Protein AF-A0A2W5ZYB6-F1 (afdb_monomer_lite)

Sequence (139 aa):
MLALNAFKKEWRELTYYERFEKIALRAVLFLLGVITAYTIVFVGIQLFDDLRLGKSFLEKAALQETFGSILTILILLEFNHSVFVALMERSGAIQARIVVLIAVLVIARKLMLQDFASSTLQTCWDSAGCCCRLEGFIG

Radius of gyration: 25.73 Å; chains: 1; bounding box: 64×54×65 Å

Secondary structure (DSSP, 8-state):
--HHHHHHHHHHHHHHHHHHHHHHHHHHHHHHHHHHHHHHHHHHHHHHHHHHT-SSTTSHHHHHHHHHHHHHHHHHHHHHHHHHHHHH---TTSHHHHHHHHHHHHHHHHHHHHHHHHHHHHHHHHHHHHHHHHTTS--

Foldseek 3Di:
DPVVVVVVVVVVVVVVVVVVVVVVLVVVLVVLVVVLVVLVVVLVVVVVVLVVVPDPNPPVPPVLVSVLSVLVSVLSVLVSVLSVVVVVDPDPDPNVVSVVVNVVSVVVSVVSVVVVVVVVVVVVCVVVVVVVVVVVVVD

Structure (mmCIF, N/CA/C/O backbone):
data_AF-A0A2W5ZYB6-F1
#
_entry.id   AF-A0A2W5ZYB6-F1
#
loop_
_atom_site.group_PDB
_atom_site.id
_atom_site.type_symbol
_atom_site.label_atom_id
_atom_site.label_alt_id
_atom_site.label_comp_id
_atom_site.label_asym_id
_atom_site.label_entity_id
_atom_site.label_seq_id
_atom_site.pdbx_PDB_ins_code
_atom_site.Cartn_x
_atom_site.Cartn_y
_atom_site.Cartn_z
_atom_site.occupancy
_atom_site.B_iso_or_equiv
_atom_site.auth_seq_id
_atom_site.auth_comp_id
_atom_site.auth_asym_id
_atom_site.auth_atom_id
_atom_site.pdbx_PDB_model_num
ATOM 1 N N . MET A 1 1 ? -32.204 4.747 37.390 1.00 42.84 1 MET A N 1
ATOM 2 C CA . MET A 1 1 ? -32.440 3.502 36.617 1.00 42.84 1 MET A CA 1
ATOM 3 C C . MET A 1 1 ? -32.789 3.719 35.131 1.00 42.84 1 MET A C 1
ATOM 5 O O . MET A 1 1 ? -32.623 2.780 34.371 1.00 42.84 1 MET A O 1
ATOM 9 N N . LEU A 1 2 ? -33.185 4.918 34.667 1.00 55.62 2 LEU A N 1
ATOM 10 C CA . LEU A 1 2 ? -33.529 5.171 33.248 1.00 55.62 2 LEU A CA 1
ATOM 11 C C . LEU A 1 2 ? -32.323 5.360 32.294 1.00 55.62 2 LEU A C 1
ATOM 13 O O . LEU A 1 2 ? -32.404 4.971 31.134 1.00 55.62 2 LEU A O 1
ATOM 17 N N . ALA A 1 3 ? -31.185 5.879 32.773 1.00 56.59 3 ALA A N 1
ATOM 18 C CA . ALA A 1 3 ? -30.017 6.179 31.928 1.00 56.59 3 ALA A CA 1
ATOM 19 C C . ALA A 1 3 ? -29.274 4.935 31.390 1.00 56.59 3 ALA A C 1
ATOM 21 O O . ALA A 1 3 ? -28.701 4.975 30.305 1.00 56.59 3 ALA A O 1
ATOM 22 N N . LEU A 1 4 ? -29.331 3.803 32.102 1.00 56.06 4 LEU A N 1
ATOM 23 C CA . LEU A 1 4 ? -28.691 2.551 31.673 1.00 56.06 4 LEU A CA 1
ATOM 24 C C . LEU A 1 4 ? -29.373 1.931 30.446 1.00 56.06 4 LEU A C 1
ATOM 26 O O . LEU A 1 4 ? -28.710 1.293 29.633 1.00 56.06 4 LEU A O 1
ATOM 30 N N . ASN A 1 5 ? -30.682 2.138 30.279 1.00 52.62 5 ASN A N 1
ATOM 31 C CA . ASN A 1 5 ? -31.428 1.573 29.154 1.00 52.62 5 ASN A CA 1
ATOM 32 C C . ASN A 1 5 ? -31.198 2.352 27.849 1.00 52.62 5 ASN A C 1
ATOM 34 O O . ASN A 1 5 ? -31.217 1.738 26.785 1.00 52.62 5 ASN A O 1
ATOM 38 N N . ALA A 1 6 ? -30.935 3.663 27.928 1.00 59.22 6 ALA A N 1
ATOM 39 C CA . ALA A 1 6 ? -30.535 4.484 26.782 1.00 59.22 6 ALA A CA 1
ATOM 40 C C . ALA 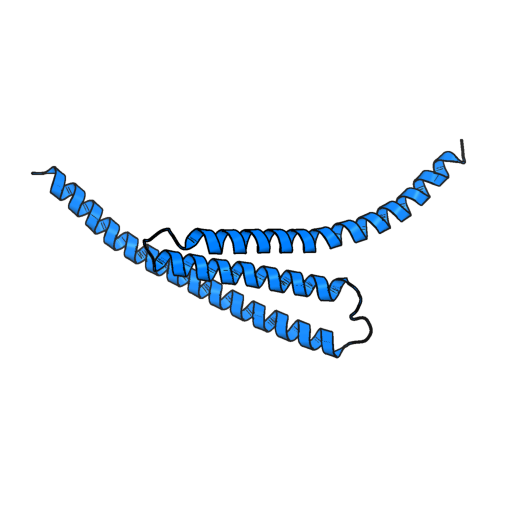A 1 6 ? -29.127 4.101 26.300 1.00 59.22 6 ALA A C 1
ATOM 42 O O . ALA A 1 6 ? -28.957 3.754 25.133 1.00 59.22 6 ALA A O 1
ATOM 43 N N . PHE A 1 7 ? -28.167 3.999 27.230 1.00 57.00 7 PHE A N 1
ATOM 44 C CA . PHE A 1 7 ? -26.819 3.500 26.941 1.00 57.00 7 PHE A CA 1
ATOM 45 C C . PHE A 1 7 ? -26.870 2.094 26.321 1.00 57.00 7 PHE A C 1
ATOM 47 O O . PHE A 1 7 ? -26.279 1.843 25.282 1.00 57.00 7 PHE A O 1
ATOM 54 N N . LYS A 1 8 ? -27.662 1.167 26.873 1.00 56.66 8 LYS A N 1
ATOM 55 C CA . LYS A 1 8 ? -27.758 -0.201 26.336 1.00 56.66 8 LYS A CA 1
ATOM 56 C C . LYS A 1 8 ? -28.370 -0.276 24.926 1.00 56.66 8 LYS A C 1
ATOM 58 O O . LYS A 1 8 ? -28.095 -1.238 24.210 1.00 56.66 8 LYS A O 1
ATOM 63 N N . LYS A 1 9 ? -29.195 0.698 24.524 1.00 53.66 9 LYS A N 1
ATOM 64 C CA . LYS A 1 9 ? -29.776 0.786 23.171 1.00 53.66 9 LYS A CA 1
ATOM 65 C C . LYS A 1 9 ? -28.740 1.282 22.161 1.00 53.66 9 LYS A C 1
ATOM 67 O O . LYS A 1 9 ? -28.558 0.633 21.137 1.00 53.66 9 LYS A O 1
ATOM 72 N N . GLU A 1 10 ? -27.992 2.321 22.522 1.00 57.53 10 GLU A N 1
ATOM 73 C CA . GLU A 1 10 ? -26.863 2.855 21.748 1.00 57.53 10 GLU A CA 1
ATOM 74 C C . GLU A 1 10 ? -25.755 1.800 21.579 1.00 57.53 10 GLU A C 1
ATOM 76 O O . GLU A 1 10 ? -25.260 1.571 20.482 1.00 57.53 10 GLU A O 1
ATOM 81 N N . TRP A 1 11 ? -25.471 1.019 22.628 1.00 53.28 11 TRP A N 1
ATOM 82 C CA . TRP A 1 11 ? -24.554 -0.131 22.578 1.00 53.28 11 TRP A CA 1
ATOM 83 C C . TRP A 1 11 ? -25.044 -1.283 21.683 1.00 53.28 11 TRP A C 1
ATOM 85 O O . TRP A 1 11 ? -24.237 -2.020 21.107 1.00 53.28 11 TRP A O 1
ATOM 95 N N . ARG A 1 12 ? -26.363 -1.451 21.526 1.00 52.81 12 ARG A N 1
ATOM 96 C CA . ARG A 1 12 ? -26.948 -2.461 20.628 1.00 52.81 12 ARG A CA 1
ATOM 97 C C . ARG A 1 12 ? -26.948 -2.011 19.168 1.00 52.81 12 ARG A C 1
ATOM 99 O O . ARG A 1 12 ? -26.782 -2.860 18.294 1.00 52.81 12 ARG A O 1
ATOM 106 N N .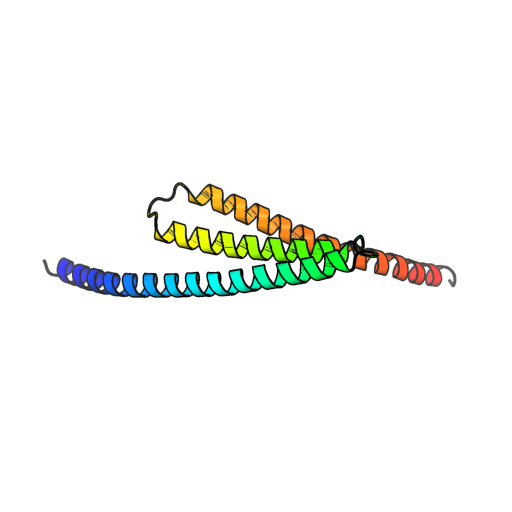 GLU A 1 13 ? -27.094 -0.715 18.907 1.00 55.97 13 GLU A N 1
ATOM 107 C CA . GLU A 1 13 ? -26.934 -0.129 17.569 1.00 55.97 13 GLU A CA 1
ATOM 108 C C . GLU A 1 13 ? -25.460 -0.090 17.141 1.00 55.97 13 GLU A C 1
ATOM 110 O O . GLU A 1 13 ? -25.149 -0.469 16.011 1.00 55.97 13 GLU A O 1
ATOM 115 N N . LEU A 1 14 ? -24.540 0.189 18.071 1.00 55.56 14 LEU A N 1
ATOM 116 C CA . LEU A 1 14 ? -23.092 0.047 17.872 1.00 55.56 14 LEU A CA 1
ATOM 117 C C . LEU A 1 14 ? -22.699 -1.381 17.460 1.00 55.56 14 LEU A C 1
ATOM 119 O O . LEU A 1 14 ? -21.850 -1.555 16.595 1.00 55.56 14 LEU A O 1
ATOM 123 N N . THR A 1 15 ? -23.362 -2.413 17.997 1.00 61.50 15 THR A N 1
ATOM 124 C CA . THR A 1 15 ? -23.089 -3.816 17.624 1.00 61.50 15 THR A CA 1
ATOM 125 C C . THR A 1 15 ? -23.512 -4.135 16.180 1.00 61.50 15 THR A C 1
ATOM 127 O O . THR A 1 15 ? -22.842 -4.922 15.509 1.00 61.50 15 THR A O 1
ATOM 130 N N . TYR A 1 16 ? -24.603 -3.539 15.679 1.00 64.25 16 TYR A N 1
ATOM 131 C CA . TYR A 1 16 ? -25.004 -3.667 14.268 1.00 64.25 16 TYR A CA 1
ATOM 132 C C . TYR A 1 16 ? -24.064 -2.883 13.348 1.00 64.25 16 TYR A C 1
ATOM 134 O O . TYR A 1 16 ? -23.646 -3.405 12.312 1.00 64.25 16 TYR A O 1
ATOM 142 N N . TYR A 1 17 ? -23.678 -1.674 13.758 1.00 72.19 17 TYR A N 1
ATOM 143 C CA . TYR A 1 17 ? -22.724 -0.848 13.024 1.00 72.19 17 TYR A CA 1
ATOM 144 C C . TYR A 1 17 ? -21.340 -1.507 12.940 1.00 72.19 17 TYR A C 1
ATOM 146 O O . TYR A 1 17 ? -20.773 -1.606 11.859 1.00 72.19 17 TYR A O 1
ATOM 154 N N . GLU A 1 18 ? -20.843 -2.093 14.033 1.00 71.56 18 GLU A N 1
ATOM 155 C CA . GLU A 1 18 ? -19.589 -2.861 14.053 1.00 71.56 18 GLU A CA 1
ATOM 156 C C . GLU A 1 18 ? -19.607 -4.050 13.083 1.00 71.56 18 GLU A C 1
ATOM 158 O O . GLU A 1 18 ? -18.575 -4.426 12.526 1.00 71.56 18 GLU A O 1
ATOM 163 N N . ARG A 1 19 ? -20.764 -4.696 12.896 1.00 77.31 19 ARG A N 1
ATOM 164 C CA . ARG A 1 19 ? -20.903 -5.818 11.955 1.00 77.31 19 ARG A CA 1
ATOM 165 C C . ARG A 1 19 ? -20.861 -5.317 10.516 1.00 77.31 19 ARG A C 1
ATOM 167 O O . ARG A 1 19 ? -20.159 -5.919 9.705 1.00 77.31 19 ARG A O 1
ATOM 174 N N . PHE A 1 20 ? -21.561 -4.222 10.227 1.00 80.31 20 PHE A N 1
ATOM 175 C CA . PHE A 1 20 ? -21.510 -3.550 8.929 1.00 80.31 20 PHE A CA 1
ATOM 176 C C . PHE A 1 20 ? -20.087 -3.084 8.597 1.00 80.31 20 PHE A C 1
ATOM 178 O O . PHE A 1 20 ? -19.581 -3.385 7.520 1.00 80.31 20 PHE A O 1
ATOM 185 N N . GLU A 1 21 ? -19.408 -2.451 9.550 1.00 79.12 21 GLU A N 1
ATOM 186 C CA . GLU A 1 21 ? -18.033 -1.977 9.406 1.00 79.12 21 GLU A CA 1
ATOM 187 C C . GLU A 1 21 ? -17.060 -3.131 9.129 1.00 79.12 21 GLU A C 1
ATOM 189 O O . GLU A 1 21 ? -16.283 -3.073 8.178 1.00 79.12 21 GLU A O 1
ATOM 194 N N . LYS A 1 22 ? -17.152 -4.237 9.879 1.00 81.06 22 LYS A N 1
ATOM 195 C CA . LYS A 1 22 ? -16.319 -5.432 9.642 1.00 81.06 22 LYS A CA 1
ATOM 196 C C . LYS A 1 22 ? -16.560 -6.052 8.266 1.00 81.06 22 LYS A C 1
ATOM 198 O O . LYS A 1 22 ? -15.618 -6.549 7.650 1.00 81.06 22 LYS A O 1
ATOM 203 N N . ILE A 1 23 ? -17.802 -6.042 7.782 1.00 86.56 23 ILE A N 1
ATOM 204 C CA . ILE A 1 23 ? -18.154 -6.536 6.444 1.00 86.56 23 ILE A CA 1
ATOM 205 C C . ILE A 1 23 ? -17.602 -5.599 5.365 1.00 86.56 23 ILE A C 1
ATOM 207 O O . ILE A 1 23 ? -16.989 -6.081 4.413 1.00 86.56 23 ILE A O 1
ATOM 211 N N . ALA A 1 24 ? -17.749 -4.283 5.535 1.00 86.31 24 ALA A N 1
ATOM 212 C CA . ALA A 1 24 ? -17.224 -3.278 4.616 1.00 86.31 24 ALA A CA 1
ATOM 213 C C . ALA A 1 24 ? -15.690 -3.337 4.529 1.00 86.31 24 ALA A C 1
ATOM 215 O O . ALA A 1 24 ? -15.137 -3.423 3.434 1.00 86.31 24 ALA A O 1
ATOM 216 N N . LEU A 1 25 ? -14.999 -3.396 5.670 1.00 84.19 25 LEU A N 1
ATOM 217 C CA . LEU A 1 25 ? -13.541 -3.530 5.733 1.00 84.19 25 LEU A CA 1
ATOM 218 C C . LEU A 1 25 ? -13.059 -4.826 5.075 1.00 84.19 25 LEU A C 1
ATOM 220 O O . LEU A 1 25 ? -12.086 -4.812 4.324 1.00 84.19 25 LEU A O 1
ATOM 224 N N . ARG A 1 26 ? -13.766 -5.943 5.289 1.00 84.56 26 ARG A N 1
ATOM 225 C CA . ARG A 1 26 ? -13.456 -7.218 4.628 1.00 84.56 26 ARG A CA 1
ATOM 226 C C . ARG A 1 26 ? -13.661 -7.153 3.115 1.00 84.56 26 ARG A C 1
ATOM 228 O O . ARG A 1 26 ? -12.840 -7.693 2.380 1.00 84.56 26 ARG A O 1
ATOM 235 N N . ALA A 1 27 ? -14.722 -6.496 2.650 1.00 90.00 27 ALA A N 1
ATOM 236 C CA . ALA A 1 27 ? -14.966 -6.297 1.225 1.00 90.00 27 ALA A CA 1
ATOM 237 C C . ALA A 1 27 ? -13.859 -5.446 0.580 1.00 90.00 27 ALA A C 1
ATOM 239 O O . ALA A 1 27 ? -13.353 -5.808 -0.480 1.00 90.00 27 ALA A O 1
ATOM 240 N N . VAL A 1 28 ? -13.425 -4.371 1.249 1.00 87.81 28 VAL A N 1
ATOM 241 C CA . VAL A 1 28 ? -12.312 -3.524 0.792 1.00 87.81 28 VAL A CA 1
ATOM 242 C C . VAL A 1 28 ? -10.998 -4.306 0.750 1.00 87.81 28 VAL A C 1
ATOM 244 O O . VAL A 1 28 ? -10.313 -4.274 -0.269 1.00 87.81 28 VAL A O 1
ATOM 247 N N . LEU A 1 29 ? -10.665 -5.054 1.808 1.00 87.31 29 LEU A N 1
ATOM 248 C CA . LEU A 1 29 ? -9.481 -5.923 1.850 1.00 87.31 29 LEU A CA 1
ATOM 249 C C . LEU A 1 29 ? -9.474 -6.949 0.712 1.00 87.31 29 LEU A C 1
ATOM 251 O O . LEU A 1 29 ? -8.430 -7.189 0.107 1.00 87.31 29 LEU A O 1
ATOM 255 N N . PHE A 1 30 ? -10.635 -7.530 0.401 1.00 90.38 30 PHE A N 1
ATOM 256 C CA . PHE A 1 30 ? -10.784 -8.478 -0.697 1.00 90.38 30 PHE A CA 1
ATOM 257 C C . PHE A 1 30 ? -10.544 -7.814 -2.057 1.00 90.38 30 PHE A C 1
ATOM 259 O O . PHE A 1 30 ? -9.743 -8.310 -2.848 1.00 90.38 30 PHE A O 1
ATOM 266 N N . LEU A 1 31 ? -11.168 -6.660 -2.308 1.00 89.94 31 LEU A N 1
ATOM 267 C CA . LEU A 1 31 ? -10.971 -5.889 -3.539 1.00 89.94 31 LEU A CA 1
ATOM 268 C C . LEU A 1 31 ? -9.501 -5.488 -3.724 1.00 89.94 31 LEU A C 1
ATOM 270 O O . LEU A 1 31 ? -8.946 -5.625 -4.815 1.00 89.94 31 LEU A O 1
ATOM 274 N N . LEU A 1 32 ? -8.866 -5.045 -2.635 1.00 88.62 32 LEU A N 1
ATOM 275 C CA . LEU A 1 32 ? -7.456 -4.672 -2.604 1.00 88.62 32 LEU A CA 1
ATOM 276 C C . LEU A 1 32 ? -6.549 -5.889 -2.869 1.00 88.62 32 LEU A C 1
ATOM 278 O O . LEU A 1 32 ? -5.534 -5.770 -3.552 1.00 88.62 32 LEU A O 1
ATOM 282 N N . GLY A 1 33 ? -6.932 -7.073 -2.389 1.00 89.31 33 GLY A N 1
ATOM 283 C CA . GLY A 1 33 ? -6.258 -8.329 -2.713 1.00 89.31 33 GLY A CA 1
ATOM 284 C C . GLY A 1 33 ? -6.347 -8.680 -4.201 1.00 89.31 33 GLY A C 1
ATOM 285 O O . GLY A 1 33 ? 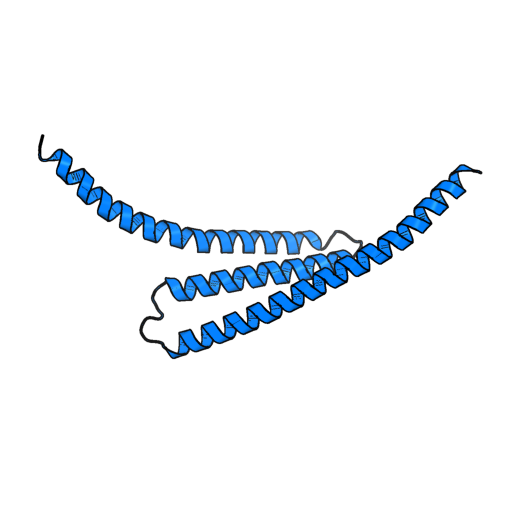-5.330 -8.999 -4.813 1.00 89.31 33 GLY A O 1
ATOM 286 N N . VAL A 1 34 ? -7.532 -8.553 -4.807 1.00 92.38 34 VAL A N 1
ATOM 287 C CA . VAL A 1 34 ? -7.751 -8.848 -6.236 1.00 92.38 34 VAL A CA 1
ATOM 288 C C . VAL A 1 34 ? -6.921 -7.928 -7.136 1.00 92.38 34 VAL A C 1
ATOM 290 O O . VAL A 1 34 ? -6.220 -8.417 -8.023 1.00 92.38 34 VAL A O 1
ATOM 293 N N . ILE A 1 35 ? -6.944 -6.612 -6.898 1.00 90.25 35 ILE A N 1
ATOM 294 C CA . ILE A 1 35 ? -6.149 -5.658 -7.696 1.00 90.25 35 ILE A CA 1
ATOM 295 C C . ILE A 1 35 ? -4.643 -5.878 -7.513 1.00 90.25 35 ILE A C 1
ATOM 297 O O . ILE A 1 35 ? -3.881 -5.794 -8.478 1.00 90.25 35 ILE A O 1
ATOM 301 N N . THR A 1 36 ? -4.210 -6.219 -6.297 1.00 88.81 36 THR A N 1
ATOM 302 C CA . THR A 1 36 ? -2.804 -6.535 -6.014 1.00 88.81 36 THR A CA 1
ATOM 303 C C . THR A 1 36 ? -2.374 -7.793 -6.770 1.00 88.81 36 THR A C 1
ATOM 305 O O . THR A 1 36 ? -1.356 -7.765 -7.457 1.00 88.81 36 THR A O 1
ATOM 308 N N . ALA A 1 37 ? -3.171 -8.866 -6.731 1.00 90.44 37 ALA A N 1
ATOM 309 C CA . ALA A 1 37 ? -2.898 -10.098 -7.472 1.00 90.44 37 ALA A CA 1
ATOM 310 C C . ALA A 1 37 ? -2.827 -9.858 -8.990 1.00 90.44 37 ALA A C 1
ATOM 312 O O . ALA A 1 37 ? -1.895 -10.329 -9.641 1.00 90.44 37 ALA A O 1
ATOM 313 N N . TYR A 1 38 ? -3.761 -9.075 -9.540 1.00 92.12 38 TYR A N 1
ATOM 314 C CA . TYR A 1 38 ? -3.743 -8.684 -10.951 1.00 92.12 38 TYR A CA 1
ATOM 315 C C . TYR A 1 38 ? -2.449 -7.946 -11.321 1.00 92.12 38 TYR A C 1
ATOM 317 O O . TYR A 1 38 ? -1.798 -8.278 -12.310 1.00 92.12 38 TYR A O 1
ATOM 325 N N . THR A 1 39 ? -2.039 -6.988 -10.487 1.00 87.38 39 THR A N 1
ATOM 326 C CA . THR A 1 39 ? -0.825 -6.191 -10.712 1.00 87.38 39 THR A CA 1
ATOM 327 C C . THR A 1 39 ? 0.433 -7.061 -10.663 1.00 87.38 39 THR A C 1
ATOM 329 O O . THR A 1 39 ? 1.297 -6.923 -11.524 1.00 87.38 39 THR A O 1
ATOM 332 N N . ILE A 1 40 ? 0.523 -7.999 -9.712 1.00 87.06 40 ILE A N 1
ATOM 333 C CA . ILE A 1 40 ? 1.652 -8.940 -9.601 1.00 87.06 40 ILE A CA 1
ATOM 334 C C . ILE A 1 40 ? 1.806 -9.764 -10.882 1.00 87.06 40 ILE A C 1
ATOM 336 O O . ILE A 1 40 ? 2.913 -9.884 -11.405 1.00 87.06 40 ILE A O 1
ATOM 340 N N . VAL A 1 41 ? 0.703 -10.315 -11.396 1.00 91.31 41 VAL A N 1
ATOM 341 C CA . VAL A 1 41 ? 0.726 -11.127 -12.621 1.00 91.31 41 VAL A CA 1
ATOM 342 C C . VAL A 1 41 ? 1.133 -10.280 -13.825 1.00 91.31 41 VAL A C 1
ATOM 344 O O . VAL A 1 41 ? 2.002 -10.690 -14.589 1.00 91.31 41 VAL A O 1
ATOM 347 N N . PHE A 1 42 ? 0.550 -9.088 -13.972 1.00 88.62 42 PHE A N 1
ATOM 348 C CA . PHE A 1 42 ? 0.860 -8.179 -15.074 1.00 88.62 42 PHE A CA 1
ATOM 349 C C . PHE A 1 42 ? 2.343 -7.783 -15.098 1.00 88.62 42 PHE A C 1
ATOM 351 O O . PHE A 1 42 ? 3.015 -7.965 -16.112 1.00 88.62 42 PHE A O 1
ATOM 358 N N . VAL A 1 43 ? 2.871 -7.323 -13.961 1.00 84.62 43 VAL A N 1
ATOM 359 C CA . VAL A 1 43 ? 4.279 -6.922 -13.827 1.00 84.62 43 VAL A CA 1
ATOM 360 C C . VAL A 1 43 ? 5.214 -8.114 -14.032 1.00 84.62 43 VAL A C 1
ATOM 362 O O . VAL A 1 43 ? 6.257 -7.969 -14.662 1.00 84.62 43 VAL A O 1
ATOM 365 N N . GLY A 1 44 ? 4.842 -9.307 -13.557 1.00 85.62 44 GLY A N 1
ATOM 366 C CA . GLY A 1 44 ? 5.624 -10.526 -13.768 1.00 85.62 44 GLY A CA 1
ATOM 367 C C . GLY A 1 44 ? 5.738 -10.928 -15.241 1.00 85.62 44 GLY A C 1
ATOM 368 O O . GLY A 1 44 ? 6.818 -11.313 -15.686 1.00 85.62 44 GLY A O 1
ATOM 369 N N . ILE A 1 45 ? 4.652 -10.808 -16.011 1.00 86.94 45 ILE A N 1
ATOM 370 C CA . ILE A 1 45 ? 4.665 -11.074 -17.458 1.00 86.94 45 ILE A CA 1
ATOM 371 C C . ILE A 1 45 ? 5.494 -10.013 -18.182 1.00 86.94 45 ILE A C 1
ATOM 373 O O . ILE A 1 45 ? 6.337 -10.369 -19.003 1.00 86.94 45 ILE A O 1
ATOM 377 N N . GLN A 1 46 ? 5.287 -8.737 -17.847 1.00 81.06 46 GLN A N 1
ATOM 378 C CA . GLN A 1 46 ? 6.027 -7.622 -18.434 1.00 81.06 46 GLN A CA 1
ATOM 379 C C . GLN A 1 46 ? 7.533 -7.807 -18.231 1.00 81.06 46 GLN A C 1
ATOM 381 O O . GLN A 1 46 ? 8.280 -7.760 -19.197 1.00 81.06 46 GLN A O 1
ATOM 386 N N . LEU A 1 47 ? 7.959 -8.149 -17.011 1.00 78.69 47 LEU A N 1
ATOM 387 C CA . LEU A 1 47 ? 9.347 -8.482 -16.687 1.00 78.69 47 LEU A CA 1
ATOM 388 C C . LEU A 1 47 ? 9.918 -9.625 -17.516 1.00 78.69 47 LEU A C 1
ATOM 390 O O . LEU A 1 47 ? 11.082 -9.585 -17.905 1.00 78.69 47 LEU A O 1
ATOM 394 N N . PHE A 1 48 ? 9.132 -10.680 -17.715 1.00 80.38 48 PHE A N 1
ATOM 395 C CA . PHE A 1 48 ? 9.588 -11.862 -18.430 1.00 80.38 48 PHE A CA 1
ATOM 396 C C . PHE A 1 48 ? 9.784 -11.579 -19.923 1.00 80.38 48 PHE A C 1
ATOM 398 O O . PHE A 1 48 ? 10.740 -12.079 -20.518 1.00 80.38 48 PHE A O 1
ATOM 405 N N . ASP A 1 49 ? 8.898 -10.775 -20.514 1.00 78.19 49 ASP A N 1
ATOM 406 C CA . ASP A 1 49 ? 9.008 -10.332 -21.906 1.00 78.19 49 ASP A CA 1
ATOM 407 C C . ASP A 1 49 ? 10.220 -9.410 -22.095 1.00 78.19 49 ASP A C 1
ATOM 409 O O . ASP A 1 49 ? 11.062 -9.660 -22.962 1.00 78.19 49 ASP A O 1
ATOM 413 N N . ASP A 1 50 ? 10.378 -8.448 -21.181 1.00 72.88 50 ASP A N 1
ATOM 414 C CA . ASP A 1 50 ? 11.512 -7.533 -21.120 1.00 72.88 50 ASP A CA 1
ATOM 415 C C . ASP A 1 50 ? 12.840 -8.326 -21.034 1.00 72.88 50 ASP A C 1
ATOM 417 O O . ASP A 1 50 ? 13.673 -8.276 -21.942 1.00 72.88 50 ASP A O 1
ATOM 421 N N . LEU A 1 51 ? 13.023 -9.188 -20.024 1.00 71.06 51 LEU A N 1
ATOM 422 C CA . LEU A 1 51 ? 14.254 -9.984 -19.865 1.00 71.06 51 LEU A CA 1
ATOM 423 C C . LEU A 1 51 ? 14.601 -10.833 -21.101 1.00 71.06 51 LEU A C 1
ATOM 425 O O . LEU A 1 51 ? 15.782 -11.046 -21.399 1.00 71.06 51 LEU A O 1
ATOM 429 N N . ARG A 1 52 ? 13.592 -11.339 -21.818 1.00 69.56 52 ARG A N 1
ATOM 430 C CA . ARG A 1 52 ? 13.782 -12.203 -22.991 1.00 69.56 52 ARG A CA 1
ATOM 431 C C . ARG A 1 52 ? 14.289 -11.438 -24.218 1.00 69.56 52 ARG A C 1
ATOM 433 O O . ARG A 1 52 ? 14.983 -12.030 -25.045 1.00 69.56 52 ARG A O 1
ATOM 440 N N . LEU A 1 53 ? 13.996 -10.142 -24.324 1.00 66.75 53 LEU A N 1
ATOM 441 C CA . LEU A 1 53 ? 14.422 -9.254 -25.418 1.00 66.75 53 LEU A CA 1
ATOM 442 C C . LEU A 1 53 ? 15.846 -8.674 -25.213 1.00 66.75 53 LEU A C 1
ATOM 444 O O . LEU A 1 53 ? 16.314 -7.831 -25.980 1.00 66.75 53 LEU A O 1
ATOM 448 N N . GLY A 1 54 ? 16.562 -9.169 -24.198 1.00 63.94 54 GLY A N 1
ATOM 449 C CA . GLY A 1 54 ? 17.878 -8.761 -23.698 1.00 63.94 54 GLY A CA 1
ATOM 450 C C . GLY A 1 54 ? 19.002 -8.439 -24.694 1.00 63.94 54 GLY A C 1
ATOM 451 O O . GLY A 1 54 ? 19.908 -9.254 -24.863 1.00 63.94 54 GLY A O 1
ATOM 452 N N . LYS A 1 55 ? 19.062 -7.199 -25.210 1.00 51.75 55 LYS A N 1
ATOM 453 C CA . LYS A 1 55 ? 20.341 -6.543 -25.594 1.00 51.75 55 LYS A CA 1
ATOM 454 C C . LYS A 1 55 ? 20.514 -5.067 -25.190 1.00 51.75 55 LYS A C 1
ATOM 456 O O . LYS A 1 55 ? 21.660 -4.640 -25.110 1.00 51.75 55 LYS A O 1
ATOM 461 N N . SER A 1 56 ? 19.456 -4.333 -24.824 1.00 53.81 56 SER A N 1
ATOM 462 C CA . SER A 1 56 ? 19.556 -2.961 -24.260 1.00 53.81 56 SER A CA 1
ATOM 463 C C . SER A 1 56 ? 19.076 -2.843 -22.805 1.00 53.81 56 SER A C 1
ATOM 465 O O . SER A 1 56 ? 18.931 -1.753 -22.274 1.00 53.81 56 SER A O 1
ATOM 467 N N . PHE A 1 57 ? 18.888 -3.969 -22.116 1.00 51.03 57 PHE A N 1
ATOM 468 C CA . PHE A 1 57 ? 18.304 -4.072 -20.767 1.00 51.03 57 PHE A CA 1
ATOM 469 C C . PHE A 1 57 ? 19.090 -3.435 -19.610 1.00 51.03 57 PHE A C 1
ATOM 471 O O . PHE A 1 57 ? 18.622 -3.419 -18.475 1.00 51.03 57 PHE A O 1
ATOM 478 N N . LEU A 1 58 ? 20.285 -2.911 -19.890 1.00 52.97 58 LEU A N 1
ATOM 479 C CA . LEU A 1 58 ? 21.063 -2.093 -18.956 1.00 52.97 58 LEU A CA 1
ATOM 480 C C . LEU A 1 58 ? 20.792 -0.592 -19.109 1.00 52.97 58 LEU A C 1
ATOM 482 O O . LEU A 1 58 ? 21.454 0.226 -18.469 1.00 52.97 58 LEU A O 1
ATOM 486 N N . GLU A 1 59 ? 19.819 -0.210 -19.930 1.00 58.53 59 GLU A N 1
ATOM 487 C CA . GLU A 1 59 ? 19.266 1.130 -19.879 1.00 58.53 59 GLU A CA 1
ATOM 488 C C . GLU A 1 59 ? 18.541 1.271 -18.538 1.00 58.53 59 GLU A C 1
ATOM 490 O O . GLU A 1 59 ? 17.591 0.548 -18.240 1.00 58.53 59 GLU A O 1
ATOM 495 N N . LYS A 1 60 ? 19.044 2.164 -17.679 1.00 61.12 60 LYS A N 1
ATOM 496 C CA . LYS A 1 60 ? 18.602 2.330 -16.284 1.00 61.12 60 LYS A CA 1
ATOM 497 C C . LYS A 1 60 ? 17.077 2.444 -16.125 1.00 61.12 60 LYS A C 1
ATOM 499 O O . LYS A 1 60 ? 16.557 2.125 -15.062 1.00 61.12 60 LYS A O 1
ATOM 504 N N . ALA A 1 61 ? 16.377 2.858 -17.180 1.00 67.06 61 ALA A N 1
ATOM 505 C CA . ALA A 1 61 ? 14.949 3.116 -17.195 1.00 67.06 61 ALA A CA 1
ATOM 506 C C . ALA A 1 61 ? 14.068 1.885 -16.909 1.00 67.06 61 ALA A C 1
ATOM 508 O O . ALA A 1 61 ? 13.285 1.921 -15.961 1.00 67.06 61 ALA A O 1
ATOM 509 N N . ALA A 1 62 ? 14.215 0.789 -17.662 1.00 72.12 62 ALA A N 1
ATOM 510 C CA . ALA A 1 62 ? 13.290 -0.353 -17.590 1.00 72.12 62 ALA A CA 1
ATOM 511 C C . ALA A 1 62 ? 13.378 -1.118 -16.254 1.00 72.12 62 ALA A C 1
ATOM 513 O O . ALA A 1 62 ? 12.367 -1.479 -15.639 1.00 72.12 62 ALA A O 1
ATOM 514 N N . LEU A 1 63 ? 14.603 -1.304 -15.746 1.00 70.19 63 LEU A N 1
ATOM 515 C CA . LEU A 1 63 ? 14.828 -1.915 -14.435 1.00 70.19 63 LEU A CA 1
ATOM 516 C C . LEU A 1 63 ? 14.240 -1.043 -13.320 1.00 70.19 63 LEU A C 1
ATOM 518 O O . LEU A 1 63 ? 13.523 -1.547 -12.455 1.00 70.19 63 LEU A O 1
ATOM 522 N N . GLN A 1 64 ? 14.500 0.264 -13.344 1.00 73.19 64 GLN A N 1
ATOM 523 C CA . GLN A 1 64 ? 14.058 1.181 -12.294 1.00 73.19 64 GLN A CA 1
ATOM 524 C C . GLN A 1 64 ? 12.530 1.378 -12.293 1.00 73.19 64 GLN A C 1
ATOM 526 O O . GLN A 1 64 ? 11.931 1.449 -11.216 1.00 73.19 64 GLN A O 1
ATOM 531 N N . GLU A 1 65 ? 11.877 1.383 -13.461 1.00 77.62 65 GLU A N 1
ATOM 532 C CA . GLU A 1 65 ? 10.412 1.428 -13.576 1.00 77.62 65 GLU A CA 1
ATOM 533 C C . GLU A 1 65 ? 9.772 0.188 -12.944 1.00 77.62 65 GLU A C 1
ATOM 535 O O . GLU A 1 65 ? 8.848 0.287 -12.126 1.00 77.62 65 GLU A O 1
ATOM 540 N N . THR A 1 66 ? 10.337 -0.986 -13.222 1.00 79.88 66 THR A N 1
ATOM 541 C CA . THR A 1 66 ? 9.827 -2.228 -12.648 1.00 79.88 66 THR A CA 1
ATOM 542 C C . THR A 1 66 ? 10.054 -2.304 -11.139 1.00 79.88 66 THR A C 1
ATOM 544 O O . THR A 1 66 ? 9.133 -2.644 -10.390 1.00 79.88 66 THR A O 1
ATOM 547 N N . PHE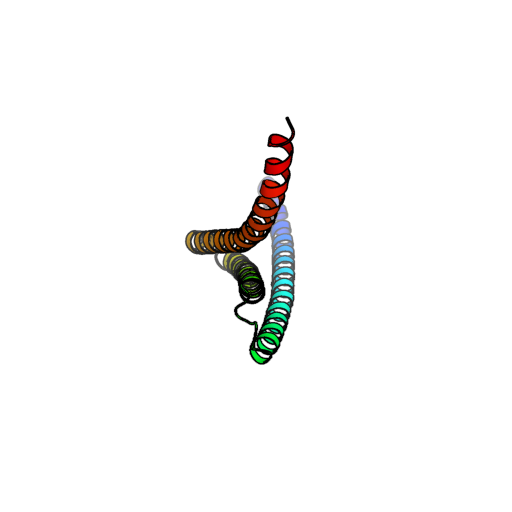 A 1 67 ? 11.244 -1.939 -10.656 1.00 79.50 67 PHE A N 1
ATOM 548 C CA . PHE A 1 67 ? 11.510 -1.873 -9.217 1.00 79.50 67 PHE A CA 1
ATOM 549 C C . PHE A 1 67 ? 10.551 -0.901 -8.508 1.00 79.50 67 PHE A C 1
ATOM 551 O O . PHE A 1 67 ? 10.040 -1.222 -7.432 1.00 79.50 67 PHE A O 1
ATOM 558 N N . GLY A 1 68 ? 10.227 0.243 -9.119 1.00 82.56 68 GLY A N 1
ATOM 559 C CA . GLY A 1 68 ? 9.224 1.181 -8.604 1.00 82.56 68 GLY A CA 1
ATOM 560 C C . GLY A 1 68 ? 7.804 0.599 -8.557 1.00 82.56 68 GLY A C 1
ATOM 561 O O . GLY A 1 68 ? 7.070 0.813 -7.580 1.00 82.56 68 GLY A O 1
ATOM 562 N N . SER A 1 69 ? 7.425 -0.178 -9.573 1.00 85.38 69 SER A N 1
ATOM 563 C CA . SER A 1 69 ? 6.148 -0.900 -9.615 1.00 85.38 69 SER A CA 1
ATOM 564 C C . SER A 1 69 ? 6.057 -1.948 -8.497 1.00 85.38 69 SER A C 1
ATOM 566 O O . SER A 1 69 ? 5.093 -1.963 -7.728 1.00 85.38 69 SER A O 1
ATOM 568 N N . ILE A 1 70 ? 7.117 -2.735 -8.293 1.00 85.81 70 ILE A N 1
ATOM 569 C CA . ILE A 1 70 ? 7.204 -3.739 -7.220 1.00 85.81 70 ILE A CA 1
ATOM 570 C C . ILE A 1 70 ? 7.132 -3.087 -5.831 1.00 85.81 70 ILE A C 1
ATOM 572 O O . ILE A 1 70 ? 6.390 -3.560 -4.971 1.00 85.81 70 ILE A O 1
ATOM 576 N N . LEU A 1 71 ? 7.832 -1.968 -5.605 1.00 88.00 71 LEU A N 1
ATOM 577 C CA . LEU A 1 71 ? 7.738 -1.214 -4.346 1.00 88.00 71 LEU A CA 1
ATOM 578 C C . LEU A 1 71 ? 6.310 -0.716 -4.079 1.00 88.00 71 LEU A C 1
ATOM 580 O O . LEU A 1 71 ? 5.860 -0.706 -2.935 1.00 88.00 71 LEU A O 1
ATOM 584 N N . THR A 1 72 ? 5.570 -0.344 -5.125 1.00 87.12 72 THR A N 1
ATOM 585 C CA . THR A 1 72 ? 4.161 0.061 -5.011 1.00 87.12 72 THR A CA 1
ATOM 586 C C . THR A 1 72 ? 3.266 -1.110 -4.599 1.00 87.12 72 THR A C 1
ATOM 588 O O . THR A 1 72 ? 2.422 -0.947 -3.715 1.00 87.12 72 THR A O 1
ATOM 591 N N . ILE A 1 73 ? 3.484 -2.296 -5.176 1.00 87.81 73 ILE A N 1
ATOM 592 C CA . ILE A 1 73 ? 2.796 -3.541 -4.792 1.00 87.81 73 ILE A CA 1
ATOM 593 C C . ILE A 1 73 ? 3.090 -3.889 -3.329 1.00 87.81 73 ILE A C 1
ATOM 595 O O . ILE A 1 73 ? 2.172 -4.216 -2.580 1.00 87.81 73 ILE A O 1
ATOM 599 N N . LEU A 1 74 ? 4.349 -3.780 -2.903 1.00 86.81 74 LEU A N 1
ATOM 600 C CA . LEU A 1 74 ? 4.757 -4.043 -1.523 1.00 86.81 74 LEU A CA 1
ATOM 601 C C . LEU A 1 74 ? 4.059 -3.100 -0.528 1.00 86.81 74 LEU A C 1
ATOM 603 O O . LEU A 1 74 ? 3.594 -3.560 0.509 1.00 86.81 74 LEU A O 1
ATOM 607 N N . ILE A 1 75 ? 3.910 -1.810 -0.859 1.00 86.06 75 ILE A N 1
ATOM 608 C CA . ILE A 1 75 ? 3.153 -0.852 -0.030 1.00 86.06 75 ILE A CA 1
ATOM 609 C C . ILE A 1 75 ? 1.672 -1.257 0.062 1.00 86.06 75 ILE A C 1
ATOM 611 O O . ILE A 1 75 ? 1.090 -1.215 1.145 1.00 86.06 75 ILE A O 1
ATOM 615 N N . LEU A 1 76 ? 1.059 -1.661 -1.056 1.00 85.88 76 LEU A N 1
ATOM 616 C CA . LEU A 1 76 ? -0.340 -2.109 -1.111 1.00 85.88 76 LEU A CA 1
ATOM 617 C C . LEU A 1 76 ? -0.575 -3.379 -0.284 1.00 85.88 76 LEU A C 1
ATOM 619 O O . LEU A 1 76 ? -1.557 -3.459 0.457 1.00 85.88 76 LEU A O 1
ATOM 623 N N . LEU A 1 77 ? 0.330 -4.353 -0.388 1.00 86.31 77 LEU A N 1
ATOM 624 C CA . LEU A 1 77 ? 0.245 -5.623 0.328 1.00 86.31 77 LEU A CA 1
ATOM 625 C C . LEU A 1 77 ? 0.488 -5.442 1.831 1.00 86.31 77 LEU A C 1
ATOM 627 O O . LEU A 1 77 ? -0.252 -5.998 2.641 1.00 86.31 77 LEU A O 1
ATOM 631 N N . GLU A 1 78 ? 1.465 -4.615 2.201 1.00 85.88 78 GLU A N 1
ATOM 632 C CA . GLU A 1 78 ? 1.756 -4.268 3.595 1.00 85.88 78 GLU A CA 1
ATOM 633 C C . GLU A 1 78 ? 0.584 -3.507 4.230 1.00 85.88 78 GLU A C 1
ATOM 635 O O . GLU A 1 78 ? 0.200 -3.784 5.366 1.00 85.88 78 GLU A O 1
ATOM 640 N N . PHE A 1 79 ? -0.056 -2.596 3.488 1.00 82.81 79 PHE A N 1
ATOM 641 C CA . PHE A 1 79 ? -1.256 -1.903 3.957 1.00 82.81 79 PHE A CA 1
ATOM 642 C C . PHE A 1 79 ? -2.445 -2.861 4.120 1.00 82.81 79 PHE A C 1
ATOM 644 O O . PHE A 1 79 ? -3.130 -2.812 5.141 1.00 82.81 79 PHE A O 1
ATOM 651 N N . ASN A 1 80 ? -2.666 -3.774 3.164 1.00 86.31 80 ASN A N 1
ATOM 652 C CA . ASN A 1 80 ? -3.691 -4.819 3.264 1.00 86.31 80 ASN A CA 1
ATOM 653 C C . ASN A 1 80 ? -3.482 -5.683 4.520 1.00 86.31 80 ASN A C 1
ATOM 655 O O . ASN A 1 80 ? -4.397 -5.862 5.325 1.00 86.31 80 ASN A O 1
ATOM 659 N N . HIS A 1 81 ? -2.249 -6.140 4.732 1.00 82.44 81 HIS A N 1
ATOM 660 C CA . HIS A 1 81 ? -1.873 -6.950 5.883 1.00 82.44 81 HIS A CA 1
ATOM 661 C C . HIS A 1 81 ? -1.982 -6.173 7.207 1.00 82.44 81 HIS A C 1
ATOM 663 O O . HIS A 1 81 ? -2.528 -6.691 8.178 1.00 82.44 81 HIS A O 1
ATOM 669 N N . SER A 1 82 ? -1.553 -4.910 7.245 1.00 81.38 82 SER A N 1
ATOM 670 C CA . SER A 1 82 ? -1.675 -4.029 8.416 1.00 81.38 82 SER A CA 1
ATOM 671 C C . SER A 1 82 ? -3.137 -3.796 8.819 1.00 81.38 82 SER A C 1
ATOM 673 O O . SER A 1 82 ? -3.482 -3.909 9.997 1.00 81.38 82 SER A O 1
ATOM 675 N N . VAL A 1 83 ? -4.031 -3.561 7.850 1.00 79.06 83 VAL A N 1
ATOM 676 C CA . VAL A 1 83 ? -5.478 -3.418 8.100 1.00 79.06 83 VAL A CA 1
ATOM 677 C C . VAL A 1 83 ? -6.088 -4.737 8.586 1.00 79.06 83 VAL A C 1
ATOM 679 O O . VAL A 1 83 ? -6.906 -4.736 9.506 1.00 79.06 83 VAL A O 1
ATOM 682 N N . PHE A 1 84 ? -5.672 -5.871 8.017 1.00 80.62 84 PHE A N 1
ATOM 683 C CA . PHE A 1 84 ? -6.116 -7.193 8.461 1.00 80.62 84 PHE A CA 1
ATOM 684 C C . PHE A 1 84 ? -5.675 -7.508 9.901 1.00 80.62 84 PHE A C 1
ATOM 686 O O . PHE A 1 84 ? -6.479 -7.982 10.703 1.00 80.62 84 PHE A O 1
ATOM 693 N N . VAL A 1 85 ? -4.430 -7.189 10.258 1.00 75.38 85 VAL A N 1
ATOM 694 C CA . VAL A 1 85 ? -3.896 -7.368 11.619 1.00 75.38 85 VAL A CA 1
ATOM 695 C C . VAL A 1 85 ? -4.595 -6.439 12.619 1.00 75.38 85 VAL A C 1
ATOM 697 O O . VAL A 1 85 ? -4.973 -6.891 13.700 1.00 75.38 85 VAL A O 1
ATOM 700 N N . ALA A 1 86 ? -4.863 -5.181 12.251 1.00 68.31 86 ALA A N 1
ATOM 701 C CA . ALA A 1 86 ? -5.598 -4.229 13.094 1.00 68.31 86 ALA A CA 1
ATOM 702 C C . ALA A 1 86 ? -7.040 -4.677 13.412 1.00 68.31 86 ALA A C 1
A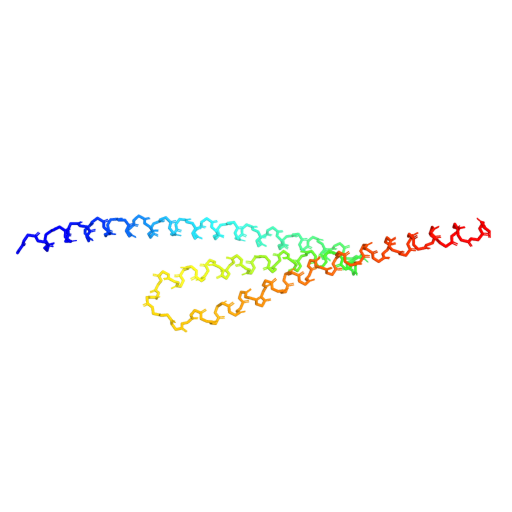TOM 704 O O . ALA A 1 86 ? -7.592 -4.312 14.450 1.00 68.31 86 ALA A O 1
ATOM 705 N N . LEU A 1 87 ? -7.650 -5.488 12.543 1.00 67.44 87 LEU A N 1
ATOM 706 C CA . LEU A 1 87 ? -8.961 -6.104 12.777 1.00 67.44 87 LEU A CA 1
ATOM 707 C C . LEU A 1 87 ? -8.903 -7.313 13.722 1.00 67.44 87 LEU A C 1
ATOM 709 O O . LEU A 1 87 ? -9.916 -7.639 14.346 1.00 67.44 87 LEU A O 1
ATOM 713 N N . MET A 1 88 ? -7.755 -7.995 13.795 1.00 66.38 88 MET A N 1
ATOM 714 C CA . MET A 1 88 ? -7.588 -9.252 14.529 1.00 66.38 88 MET A CA 1
ATOM 715 C C . MET A 1 88 ? -7.090 -9.035 15.966 1.00 66.38 88 MET A C 1
ATOM 717 O O . MET A 1 88 ? -7.550 -9.717 16.882 1.00 66.38 88 MET A O 1
ATOM 721 N N . GLU A 1 89 ? -6.193 -8.070 16.192 1.00 60.97 89 GLU A N 1
ATOM 722 C CA . GLU A 1 89 ? -5.607 -7.805 17.510 1.00 60.97 89 GLU A CA 1
ATOM 723 C C . GLU A 1 89 ? -6.011 -6.432 18.060 1.00 60.97 89 GLU A C 1
ATOM 725 O O . GLU A 1 89 ? -5.494 -5.387 17.676 1.00 60.97 89 GLU A O 1
ATOM 730 N N . ARG A 1 90 ? -6.889 -6.436 19.069 1.00 54.84 90 ARG A N 1
ATOM 731 C CA . ARG A 1 90 ? -7.238 -5.267 19.896 1.00 54.84 90 ARG A CA 1
ATOM 732 C C . ARG A 1 90 ? -6.127 -4.898 20.909 1.00 54.84 90 ARG A C 1
ATOM 734 O O . ARG A 1 90 ? -6.442 -4.467 22.016 1.00 54.84 90 ARG A O 1
ATOM 741 N N . SER A 1 91 ? -4.845 -5.102 20.586 1.00 51.03 91 SER A N 1
ATOM 742 C CA . SER A 1 91 ? -3.722 -4.906 21.521 1.00 51.03 91 SER A CA 1
ATOM 743 C C . SER A 1 91 ? -2.508 -4.261 20.838 1.00 51.03 91 SER A C 1
ATOM 745 O O . SER A 1 91 ? -1.804 -4.870 20.037 1.00 51.03 91 SER A O 1
ATOM 747 N N . GLY A 1 92 ? -2.280 -2.984 21.146 1.00 53.19 92 GLY A N 1
ATOM 748 C CA . GLY A 1 92 ? -1.464 -2.038 20.376 1.00 53.19 92 GLY A CA 1
ATOM 749 C C . GLY A 1 92 ? 0.059 -2.128 20.528 1.00 53.19 92 GLY A C 1
ATOM 750 O O . GLY A 1 92 ? 0.711 -1.090 20.551 1.00 53.19 92 GLY A O 1
ATOM 751 N N . ALA A 1 93 ? 0.650 -3.322 20.619 1.00 54.06 93 ALA A N 1
ATOM 752 C CA . ALA A 1 93 ? 2.109 -3.462 20.761 1.00 54.06 93 ALA A CA 1
ATOM 753 C C . ALA A 1 93 ? 2.850 -3.783 19.444 1.00 54.06 93 ALA A C 1
ATOM 755 O O . ALA A 1 93 ? 4.033 -3.474 19.309 1.00 54.06 93 ALA A O 1
ATOM 756 N N . ILE A 1 94 ? 2.175 -4.373 18.450 1.00 57.06 94 ILE A N 1
ATOM 757 C CA . ILE A 1 94 ? 2.825 -4.884 17.222 1.00 57.06 94 ILE A CA 1
ATOM 758 C C . ILE A 1 94 ? 2.868 -3.826 16.096 1.00 57.06 94 ILE A C 1
ATOM 760 O O . ILE A 1 94 ? 3.658 -3.928 15.157 1.00 57.06 94 ILE A O 1
ATOM 764 N N . GLN A 1 95 ? 2.101 -2.739 16.226 1.00 58.03 95 GLN A N 1
ATOM 765 C CA . GLN A 1 95 ? 1.925 -1.721 15.183 1.00 58.03 95 GLN A CA 1
ATOM 766 C C . GLN A 1 95 ? 3.209 -0.939 14.851 1.00 58.03 95 GLN A C 1
ATOM 768 O O . GLN A 1 95 ? 3.421 -0.566 13.699 1.00 58.03 95 GLN A O 1
ATOM 773 N N . ALA A 1 96 ? 4.107 -0.740 15.821 1.00 61.06 96 ALA A N 1
ATOM 774 C CA . ALA A 1 96 ? 5.326 0.045 15.612 1.00 61.06 96 ALA A CA 1
ATOM 775 C C . ALA A 1 96 ? 6.258 -0.561 14.546 1.00 61.06 96 ALA A C 1
ATOM 777 O O . ALA A 1 96 ? 6.886 0.177 13.790 1.00 61.06 96 ALA A O 1
ATOM 778 N N . ARG A 1 97 ? 6.325 -1.897 14.438 1.00 72.94 97 ARG A N 1
ATOM 779 C CA . ARG A 1 97 ? 7.204 -2.571 13.464 1.00 72.94 97 ARG A CA 1
ATOM 780 C C . ARG A 1 97 ? 6.708 -2.397 12.026 1.00 72.94 97 ARG A C 1
ATOM 782 O O . ARG A 1 97 ? 7.512 -2.101 11.149 1.00 72.94 97 ARG A O 1
ATOM 789 N N . ILE A 1 98 ? 5.395 -2.506 11.812 1.00 75.81 98 ILE A N 1
ATOM 790 C CA . ILE A 1 98 ? 4.760 -2.325 10.495 1.00 75.81 98 ILE A CA 1
ATOM 791 C C . ILE A 1 98 ? 4.884 -0.865 10.026 1.00 75.81 98 ILE A C 1
ATOM 793 O O . ILE A 1 98 ? 5.173 -0.599 8.864 1.00 75.81 98 ILE A O 1
ATOM 797 N N . VAL A 1 99 ? 4.739 0.101 10.943 1.00 79.44 99 VAL A N 1
ATOM 798 C CA . VAL A 1 99 ? 4.836 1.535 10.616 1.00 79.44 99 VAL A CA 1
ATOM 799 C C . VAL A 1 99 ? 6.241 1.893 10.136 1.00 79.44 99 VAL A C 1
ATOM 801 O O . VAL A 1 99 ? 6.385 2.621 9.154 1.00 79.44 99 VAL A O 1
ATOM 804 N N . VAL A 1 100 ? 7.276 1.352 10.787 1.00 84.25 100 VAL A N 1
ATOM 805 C CA . VAL A 1 100 ? 8.668 1.548 10.360 1.00 84.25 100 VAL A CA 1
ATOM 806 C C . VAL A 1 100 ? 8.913 0.920 8.984 1.00 84.25 100 VAL A C 1
ATOM 808 O O . VAL A 1 100 ? 9.535 1.565 8.142 1.00 84.25 100 VAL A O 1
ATOM 811 N N . LEU A 1 101 ? 8.391 -0.284 8.715 1.00 83.50 101 LEU A N 1
ATOM 812 C CA . LEU A 1 101 ? 8.535 -0.932 7.406 1.00 83.50 101 LEU A CA 1
ATOM 813 C C . LEU A 1 101 ? 7.902 -0.094 6.282 1.00 83.50 101 LEU A C 1
ATOM 815 O O . LEU A 1 101 ? 8.557 0.184 5.275 1.00 83.50 101 LEU A O 1
ATOM 819 N N . ILE A 1 102 ? 6.667 0.382 6.485 1.00 85.06 102 ILE A N 1
ATOM 820 C CA . ILE A 1 102 ? 5.959 1.246 5.526 1.00 85.06 102 ILE A CA 1
ATOM 821 C C . ILE A 1 102 ? 6.731 2.551 5.308 1.00 85.06 102 ILE A C 1
ATOM 823 O O . ILE A 1 102 ? 6.882 2.988 4.168 1.00 85.06 102 ILE A O 1
ATOM 827 N N . ALA A 1 103 ? 7.259 3.163 6.373 1.00 87.38 103 ALA A N 1
ATOM 828 C CA . ALA A 1 103 ? 8.044 4.390 6.266 1.00 87.38 103 ALA A CA 1
ATOM 829 C C . ALA A 1 103 ? 9.289 4.191 5.386 1.00 87.38 103 ALA A C 1
ATOM 831 O O . ALA A 1 103 ? 9.533 4.987 4.477 1.00 87.38 103 ALA A O 1
ATOM 832 N N . VAL A 1 104 ? 10.035 3.103 5.599 1.00 89.31 104 VAL A N 1
ATOM 833 C CA . VAL A 1 104 ? 11.217 2.772 4.789 1.00 89.31 104 VAL A CA 1
ATOM 834 C C . VAL A 1 104 ? 10.834 2.492 3.330 1.00 89.31 104 VAL A C 1
ATOM 836 O O . VAL A 1 104 ? 11.496 3.005 2.427 1.00 89.31 104 VAL A O 1
ATOM 839 N N . LEU A 1 105 ? 9.742 1.762 3.071 1.00 88.25 105 LEU A N 1
ATOM 840 C CA . LEU A 1 105 ? 9.238 1.510 1.712 1.00 88.25 105 LEU A CA 1
ATOM 841 C C . LEU A 1 105 ? 8.827 2.794 0.978 1.00 88.25 105 LEU A C 1
ATOM 843 O O . LEU A 1 105 ? 9.141 2.967 -0.200 1.00 88.25 105 LEU A O 1
ATOM 847 N N . VAL A 1 106 ? 8.123 3.702 1.660 1.00 89.69 106 VAL A N 1
ATOM 848 C CA . VAL A 1 106 ? 7.686 4.985 1.087 1.00 89.69 106 VAL A CA 1
ATOM 849 C C . VAL A 1 106 ? 8.893 5.847 0.729 1.00 89.69 106 VAL A C 1
ATOM 851 O O . VAL A 1 106 ? 8.926 6.438 -0.353 1.00 89.69 106 VAL A O 1
ATOM 854 N N . ILE A 1 107 ? 9.905 5.881 1.600 1.00 88.94 107 ILE A N 1
ATOM 855 C CA . ILE A 1 107 ? 11.168 6.569 1.323 1.00 88.94 107 ILE A CA 1
ATOM 856 C C . ILE A 1 107 ? 11.849 5.939 0.105 1.00 88.94 107 ILE A C 1
ATOM 858 O O . ILE A 1 107 ? 12.192 6.663 -0.827 1.00 88.94 107 ILE A O 1
ATOM 862 N N . ALA A 1 108 ? 11.974 4.610 0.053 1.00 87.06 108 ALA A N 1
ATOM 863 C CA . ALA A 1 108 ? 12.580 3.907 -1.080 1.00 87.06 108 ALA A CA 1
ATOM 864 C C . ALA A 1 108 ? 11.869 4.217 -2.411 1.00 87.06 108 ALA A C 1
ATOM 866 O O . ALA A 1 108 ? 12.528 4.517 -3.408 1.00 87.06 108 ALA A O 1
ATOM 867 N N . ARG A 1 109 ? 10.528 4.236 -2.426 1.00 89.12 109 ARG A N 1
ATOM 868 C CA . ARG A 1 109 ? 9.742 4.606 -3.615 1.00 89.12 109 ARG A CA 1
ATOM 869 C C . ARG A 1 109 ? 9.988 6.055 -4.040 1.00 89.12 109 ARG A C 1
ATOM 871 O O . ARG A 1 109 ? 10.100 6.326 -5.234 1.00 89.12 109 ARG A O 1
ATOM 878 N N . LYS A 1 110 ? 10.078 6.982 -3.080 1.00 85.12 110 LYS A N 1
ATOM 879 C CA . LYS A 1 110 ? 10.345 8.401 -3.359 1.00 85.12 110 LYS A CA 1
ATOM 880 C C . LYS A 1 110 ? 11.754 8.612 -3.921 1.00 85.12 110 LYS A C 1
ATOM 882 O O . LYS A 1 110 ? 11.914 9.401 -4.846 1.00 85.12 110 LYS A O 1
ATOM 887 N N . LEU A 1 111 ? 12.745 7.887 -3.400 1.00 81.62 111 LEU A N 1
ATOM 888 C CA . LEU A 1 111 ? 14.124 7.930 -3.890 1.00 81.62 111 LEU A CA 1
ATOM 889 C C . LEU A 1 111 ? 14.220 7.421 -5.334 1.00 81.62 111 LEU A C 1
ATOM 891 O O . LEU A 1 111 ? 14.765 8.120 -6.181 1.00 81.62 111 LEU A O 1
ATOM 895 N N . MET A 1 112 ? 13.589 6.283 -5.645 1.00 79.25 112 MET A N 1
ATOM 896 C CA . MET A 1 112 ? 13.565 5.745 -7.013 1.00 79.25 112 MET A CA 1
ATOM 897 C C . MET A 1 112 ? 12.900 6.699 -8.016 1.00 79.25 112 MET A C 1
ATOM 899 O O . MET A 1 112 ? 13.391 6.843 -9.128 1.00 79.25 112 MET A O 1
ATOM 903 N N . LEU A 1 113 ? 11.812 7.383 -7.644 1.00 74.00 113 LEU A N 1
ATOM 904 C CA . LEU A 1 113 ? 11.157 8.385 -8.503 1.00 74.00 113 LEU A CA 1
ATOM 905 C C . LEU A 1 113 ? 12.019 9.641 -8.722 1.00 74.00 113 LEU A C 1
ATOM 907 O O . LEU A 1 113 ? 11.990 10.230 -9.802 1.00 74.00 113 LEU A O 1
ATOM 911 N N . GLN A 1 114 ? 12.778 10.058 -7.709 1.00 72.75 114 GLN A N 1
ATOM 912 C CA . GLN A 1 114 ? 13.582 11.278 -7.765 1.00 72.75 114 GLN A CA 1
ATOM 913 C C . GLN A 1 114 ? 14.876 11.110 -8.579 1.00 72.75 114 GLN A C 1
ATOM 915 O O . GLN A 1 114 ? 15.280 12.061 -9.250 1.00 72.75 114 GLN A O 1
ATOM 920 N N . ASP A 1 115 ? 15.476 9.917 -8.594 1.00 65.88 115 ASP A N 1
ATOM 921 C CA . ASP A 1 115 ? 16.640 9.594 -9.438 1.00 65.88 115 ASP A CA 1
ATOM 922 C C . ASP A 1 115 ? 16.346 9.736 -10.947 1.00 65.88 115 ASP A C 1
ATOM 924 O O . ASP A 1 115 ? 17.220 10.100 -11.731 1.00 65.88 115 ASP A O 1
ATOM 928 N N . PHE A 1 116 ? 15.097 9.525 -11.376 1.00 58.94 116 PHE A N 1
ATOM 929 C CA . PHE A 1 116 ? 14.701 9.799 -12.762 1.00 58.94 116 PHE A CA 1
ATOM 930 C C . PHE A 1 116 ? 14.668 11.294 -13.070 1.00 58.94 116 PHE A C 1
ATOM 932 O O . PHE A 1 116 ? 15.193 11.729 -14.097 1.00 58.94 116 PHE A O 1
ATOM 939 N N . ALA A 1 117 ? 14.064 12.084 -12.178 1.00 61.44 117 ALA A N 1
ATOM 940 C CA . ALA A 1 117 ? 13.868 13.512 -12.397 1.00 61.44 117 ALA A CA 1
ATOM 941 C C . ALA A 1 117 ? 15.204 14.265 -12.506 1.00 61.44 117 ALA A C 1
ATOM 943 O O . ALA A 1 117 ? 15.314 15.213 -13.284 1.00 61.44 117 ALA A O 1
ATOM 944 N N . SER A 1 118 ? 16.238 13.832 -11.778 1.00 59.12 118 SER A N 1
ATOM 945 C CA . SER A 1 118 ? 17.574 14.431 -11.859 1.00 59.12 118 SER A CA 1
ATOM 946 C C . SER A 1 118 ? 18.307 14.097 -13.165 1.00 59.12 118 SER A C 1
ATOM 948 O O . SER A 1 118 ? 19.026 14.954 -13.678 1.00 59.12 118 SER A O 1
ATOM 950 N N . SER A 1 119 ? 18.099 12.910 -13.748 1.00 56.28 119 SER A N 1
ATOM 951 C CA . SER A 1 119 ? 18.776 12.510 -14.992 1.00 56.28 119 SER A CA 1
ATOM 952 C C . SER A 1 119 ? 18.347 13.347 -16.209 1.00 56.28 119 SER A C 1
ATOM 954 O O . SER A 1 119 ? 19.203 13.825 -16.952 1.00 56.28 119 SER A O 1
ATOM 956 N N . THR A 1 120 ? 17.048 13.636 -16.360 1.00 56.44 120 THR A N 1
ATOM 957 C CA . THR A 1 120 ? 16.527 14.522 -17.419 1.00 56.44 120 THR A CA 1
ATOM 958 C C . THR A 1 120 ? 16.905 15.986 -17.186 1.00 56.44 120 THR A C 1
ATOM 960 O O . THR A 1 120 ? 17.229 16.699 -18.138 1.00 56.44 120 THR A O 1
ATOM 963 N N . LEU A 1 121 ? 16.904 16.446 -15.928 1.00 56.25 121 LEU A N 1
ATOM 964 C CA . LEU A 1 121 ? 17.295 17.820 -15.607 1.00 56.25 121 LEU A CA 1
ATOM 965 C C . LEU A 1 121 ? 18.778 18.076 -15.865 1.00 56.25 121 LEU A C 1
ATOM 967 O O . LEU A 1 121 ? 19.096 19.162 -16.335 1.00 56.25 121 LEU A O 1
ATOM 971 N N . GLN A 1 122 ? 19.661 17.102 -15.634 1.00 57.69 122 GLN A N 1
ATOM 972 C CA . GLN A 1 122 ? 21.081 17.251 -15.951 1.00 57.69 122 GLN A CA 1
ATOM 973 C C . GLN A 1 122 ? 21.301 17.368 -17.467 1.00 57.69 122 GLN A C 1
ATOM 975 O O . GLN A 1 122 ? 22.051 18.237 -17.889 1.00 57.69 122 GLN A O 1
ATOM 980 N N . THR A 1 123 ? 20.600 16.588 -18.302 1.00 55.59 123 THR A N 1
ATOM 981 C CA . THR A 1 123 ? 20.686 16.724 -19.771 1.00 55.59 123 THR A CA 1
ATOM 982 C C . THR A 1 123 ? 20.122 18.064 -20.262 1.00 55.59 123 THR A C 1
ATOM 984 O O . THR A 1 123 ? 20.718 18.704 -21.130 1.00 55.59 123 THR A O 1
ATOM 987 N N . CYS A 1 124 ? 19.012 18.540 -19.682 1.00 53.53 124 CYS A N 1
ATOM 988 C CA . CYS A 1 124 ? 18.474 19.867 -20.000 1.00 53.53 124 CYS A CA 1
ATOM 989 C C . CYS A 1 124 ? 19.398 21.000 -19.533 1.00 53.53 124 CYS A C 1
ATOM 991 O O . CYS A 1 124 ? 19.601 21.939 -20.297 1.00 53.53 124 CYS A O 1
ATOM 993 N N . TRP A 1 125 ? 19.988 20.916 -18.335 1.00 51.28 125 TRP A N 1
ATOM 994 C CA . TRP A 1 125 ? 20.947 21.908 -17.831 1.00 51.28 125 TRP A CA 1
ATOM 995 C C . TRP A 1 125 ? 22.243 21.936 -18.642 1.00 51.28 125 TRP A C 1
ATOM 997 O O . TRP A 1 125 ? 22.748 23.024 -18.908 1.00 51.28 125 TRP A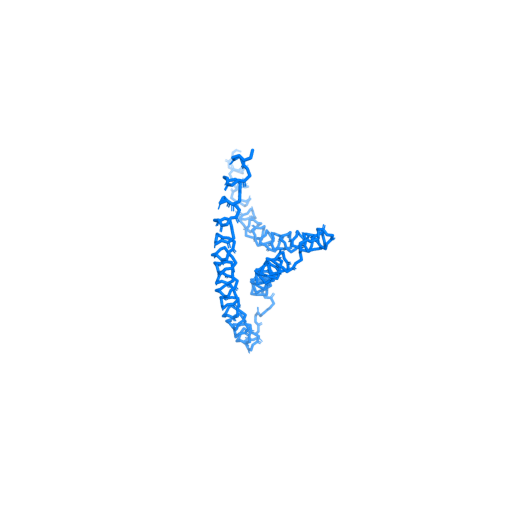 O 1
ATOM 1007 N N . ASP A 1 126 ? 22.742 20.784 -19.095 1.00 57.69 126 ASP A N 1
ATOM 1008 C CA . ASP A 1 126 ? 23.926 20.714 -19.961 1.00 57.69 126 ASP A CA 1
ATOM 1009 C C . ASP A 1 126 ? 23.642 21.374 -21.328 1.00 57.69 126 ASP A C 1
ATOM 1011 O O . ASP A 1 126 ? 24.427 22.190 -21.811 1.00 57.69 126 ASP A O 1
ATOM 1015 N N . SER A 1 127 ? 22.450 21.146 -21.901 1.00 58.66 127 SER A N 1
ATOM 1016 C CA . SER A 1 127 ? 22.039 21.784 -23.166 1.00 58.66 127 SER A CA 1
ATOM 1017 C C . SER A 1 127 ? 21.694 23.280 -23.034 1.00 58.66 127 SER A C 1
ATOM 1019 O O . SER A 1 127 ? 21.997 24.066 -23.932 1.00 58.66 127 SER A O 1
ATOM 1021 N N . ALA A 1 128 ? 21.120 23.709 -21.903 1.00 58.31 128 ALA A N 1
ATOM 1022 C CA . ALA A 1 128 ? 20.767 25.106 -21.634 1.00 58.31 128 ALA A CA 1
ATOM 1023 C C . ALA A 1 128 ? 21.981 25.954 -21.211 1.00 58.31 128 ALA A C 1
ATOM 1025 O O . ALA A 1 128 ? 22.050 27.142 -21.536 1.00 58.31 128 ALA A O 1
ATOM 1026 N N . GLY A 1 129 ? 22.978 25.348 -20.555 1.00 57.31 129 GLY A N 1
ATOM 1027 C CA . GLY A 1 129 ? 24.262 25.985 -20.256 1.00 57.31 129 GLY A CA 1
ATOM 1028 C C . GLY A 1 129 ? 25.053 26.345 -21.517 1.00 57.31 129 GLY A C 1
ATOM 1029 O O . GLY A 1 129 ? 25.690 27.401 -21.559 1.00 57.31 129 GLY A O 1
ATOM 1030 N N . CYS A 1 130 ? 24.953 25.535 -22.579 1.00 53.09 130 CYS A N 1
ATOM 1031 C CA . CYS A 1 130 ? 25.542 25.858 -23.881 1.00 53.09 130 CYS A CA 1
ATOM 1032 C C . CYS A 1 130 ? 24.861 27.052 -24.572 1.00 53.09 130 CYS A C 1
ATOM 1034 O O . CYS A 1 130 ? 25.559 27.850 -25.198 1.00 53.09 130 CYS A O 1
ATOM 1036 N N . CYS A 1 131 ? 23.544 27.243 -24.417 1.00 53.94 131 CYS A N 1
ATOM 1037 C CA . CYS A 1 131 ? 22.859 28.425 -24.957 1.00 53.94 131 CYS A CA 1
ATOM 1038 C C . CYS A 1 131 ? 23.204 29.712 -24.188 1.00 53.94 131 CYS A C 1
ATOM 1040 O O . CYS A 1 131 ? 23.488 30.731 -24.815 1.00 53.94 131 CYS A O 1
ATOM 1042 N N . CYS A 1 132 ? 23.290 29.673 -22.855 1.00 54.81 132 CYS A N 1
ATOM 1043 C CA . CYS A 1 132 ? 23.628 30.865 -22.063 1.00 54.81 132 CYS A CA 1
ATOM 1044 C C . CYS A 1 132 ? 25.111 31.283 -22.147 1.00 54.81 132 CYS A C 1
ATOM 1046 O O . CYS A 1 132 ? 25.452 32.405 -21.776 1.00 54.81 132 CYS A O 1
ATOM 1048 N N . ARG A 1 133 ? 26.018 30.423 -22.640 1.00 49.12 133 ARG A N 1
ATOM 1049 C CA . ARG A 1 133 ? 27.430 30.796 -22.867 1.00 49.12 133 ARG A CA 1
ATOM 1050 C C . ARG A 1 133 ? 27.632 31.607 -24.156 1.00 49.12 133 ARG A C 1
ATOM 1052 O O . ARG A 1 133 ? 28.616 32.338 -24.235 1.00 49.12 133 ARG A O 1
ATOM 1059 N N . LEU A 1 134 ? 26.735 31.499 -25.142 1.00 50.62 134 LEU A N 1
ATOM 1060 C CA . LEU A 1 134 ? 26.881 32.191 -26.432 1.00 50.62 134 LEU A CA 1
ATOM 1061 C C . LEU A 1 134 ? 26.384 33.646 -26.405 1.00 50.62 134 LEU A C 1
ATOM 1063 O O . LEU A 1 134 ? 26.943 34.479 -27.113 1.00 50.62 134 LEU A O 1
ATOM 1067 N N . GLU A 1 135 ? 25.419 33.985 -25.544 1.00 51.75 135 GLU A N 1
ATOM 1068 C CA . GLU A 1 135 ? 24.948 35.375 -25.388 1.00 51.75 135 GLU A CA 1
ATOM 1069 C C . GLU A 1 135 ? 25.923 36.280 -24.610 1.00 51.75 135 GLU A C 1
ATOM 1071 O O . GLU A 1 135 ? 25.767 37.494 -24.608 1.00 51.75 135 GLU A O 1
ATOM 1076 N N . GLY A 1 136 ? 26.964 35.720 -23.981 1.00 51.03 136 GLY A N 1
ATOM 1077 C CA . GLY A 1 136 ? 28.021 36.483 -23.300 1.00 51.03 136 GLY A CA 1
ATOM 1078 C C . GLY A 1 136 ? 29.296 36.712 -24.122 1.00 51.03 136 GLY A C 1
ATOM 1079 O O . GLY A 1 136 ? 30.249 37.276 -23.593 1.00 51.03 136 GLY A O 1
ATOM 1080 N N . PHE A 1 137 ? 29.360 36.231 -25.370 1.00 46.97 137 PHE A N 1
ATOM 1081 C CA . PHE A 1 137 ? 30.506 36.431 -26.277 1.00 46.97 137 PHE A CA 1
ATOM 1082 C C . PHE A 1 137 ? 30.198 37.422 -27.417 1.00 46.97 137 PHE A C 1
ATOM 1084 O O . PHE A 1 137 ? 31.091 37.817 -28.161 1.00 46.97 137 PHE A O 1
ATOM 1091 N N . ILE A 1 138 ? 28.937 37.845 -27.541 1.00 52.31 138 ILE A N 1
ATOM 1092 C CA . ILE A 1 138 ? 28.490 38.928 -28.425 1.00 52.31 138 ILE A CA 1
ATOM 1093 C C . ILE A 1 138 ? 28.011 40.061 -27.510 1.00 52.31 138 ILE A C 1
ATOM 1095 O O . ILE A 1 138 ? 26.818 40.251 -27.294 1.00 52.31 138 ILE A O 1
ATOM 1099 N N . GLY A 1 139 ? 28.962 40.755 -26.892 1.00 43.97 139 GLY A N 1
ATOM 1100 C CA . GLY A 1 139 ? 28.738 41.902 -26.014 1.00 43.97 139 GLY A CA 1
ATOM 1101 C C . GLY A 1 139 ? 30.029 42.668 -25.823 1.00 43.97 139 GLY A C 1
ATOM 1102 O O . GLY A 1 139 ? 30.979 42.048 -25.297 1.00 43.97 139 GLY A O 1
#

pLDDT: mean 71.42, std 14.44, range [42.84, 92.38]